Protein AF-A0A8K0MQB3-F1 (afdb_monomer)

Secondary structure (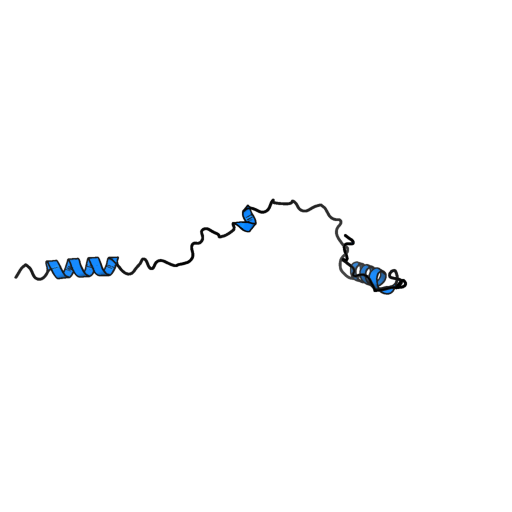DSSP, 8-state):
--STTHHHHHHHHHHHTSSS----SS-GGGTTHHHHHS--PPPP--PPPP-THHHHHHHHIIIIIS----SSSPPPTT----

Structure (mmCIF, N/CA/C/O backbone):
data_AF-A0A8K0MQB3-F1
#
_entry.id   AF-A0A8K0MQB3-F1
#
loop_
_atom_site.group_PDB
_atom_site.id
_atom_site.type_symbol
_atom_site.label_atom_id
_atom_site.label_alt_id
_atom_site.label_comp_id
_atom_site.label_asym_id
_atom_site.label_entity_id
_atom_site.label_seq_id
_atom_site.pdbx_PDB_ins_code
_atom_site.Cartn_x
_atom_site.Cartn_y
_atom_site.Cartn_z
_atom_site.occupancy
_atom_site.B_iso_or_equiv
_atom_site.auth_seq_id
_atom_site.auth_comp_id
_atom_site.auth_asym_id
_atom_site.auth_atom_id
_atom_site.pdbx_PDB_model_num
ATOM 1 N N 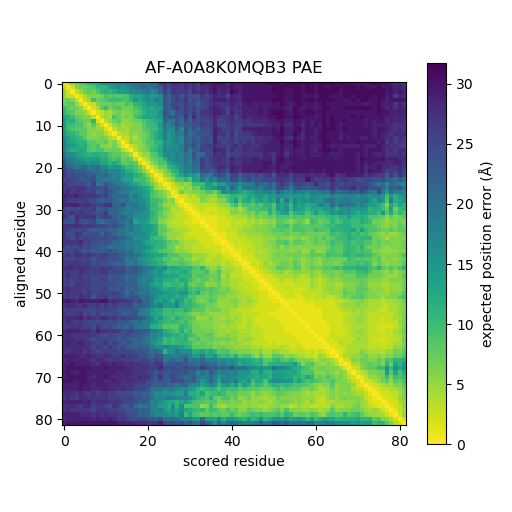. MET A 1 1 ? -15.403 22.205 77.502 1.00 54.50 1 MET A N 1
ATOM 2 C CA . MET A 1 1 ? -14.326 21.570 76.702 1.00 54.50 1 MET A CA 1
ATOM 3 C C . MET A 1 1 ? -14.864 20.581 75.647 1.00 54.50 1 MET A C 1
ATOM 5 O O . MET A 1 1 ? -14.189 19.606 75.352 1.00 54.50 1 MET A O 1
ATOM 9 N N . GLY A 1 2 ? -16.055 20.797 75.061 1.00 56.03 2 GLY A N 1
ATOM 10 C CA . GLY A 1 2 ? -16.696 19.800 74.177 1.00 56.03 2 GLY A CA 1
ATOM 11 C C . GLY A 1 2 ? -16.951 20.231 72.727 1.00 56.03 2 GLY A C 1
ATOM 12 O O . GLY A 1 2 ? -17.105 19.372 71.871 1.00 56.03 2 GLY A O 1
ATOM 13 N N . GLU A 1 3 ? -16.964 21.530 72.417 1.00 55.00 3 GLU A N 1
ATOM 14 C CA . GLU A 1 3 ? -17.512 22.005 71.131 1.00 55.00 3 GLU A CA 1
ATOM 15 C C . GLU A 1 3 ? -16.462 22.307 70.050 1.00 55.00 3 GLU A C 1
ATOM 17 O O . GLU A 1 3 ? -16.790 22.366 68.869 1.00 55.00 3 GLU A O 1
ATOM 22 N N . LEU A 1 4 ? -15.178 22.409 70.410 1.00 53.91 4 LEU A N 1
ATOM 23 C CA . LEU A 1 4 ? -14.105 22.724 69.451 1.00 53.91 4 LEU A CA 1
ATOM 24 C C . LEU A 1 4 ? -13.587 21.504 68.661 1.00 53.91 4 LEU A C 1
ATOM 26 O O . LEU A 1 4 ? -12.893 21.674 67.664 1.00 53.91 4 LEU A O 1
ATOM 30 N N . ASN A 1 5 ? -13.952 20.274 69.048 1.00 57.28 5 ASN A N 1
ATOM 31 C CA . ASN A 1 5 ? -13.455 19.046 68.403 1.00 57.28 5 ASN A CA 1
ATOM 32 C C . ASN A 1 5 ? -14.394 18.480 67.317 1.00 57.28 5 ASN A C 1
ATOM 34 O O . ASN A 1 5 ? -13.947 17.717 66.462 1.00 57.28 5 ASN A O 1
ATOM 38 N N . ALA A 1 6 ? -15.673 18.873 67.298 1.00 57.50 6 ALA A N 1
ATOM 39 C CA . ALA A 1 6 ? -16.655 18.379 66.322 1.00 57.50 6 ALA A CA 1
ATOM 40 C C . ALA A 1 6 ? -16.583 19.111 64.964 1.00 57.50 6 ALA A C 1
ATOM 42 O O . ALA A 1 6 ? -16.789 18.511 63.906 1.00 57.50 6 ALA A O 1
ATOM 43 N N . LEU A 1 7 ? -16.228 20.401 64.973 1.00 57.44 7 LEU A N 1
ATOM 44 C CA . LEU A 1 7 ? -16.061 21.203 63.754 1.00 57.44 7 LEU A CA 1
ATOM 45 C C . LEU A 1 7 ? -14.731 20.912 63.033 1.00 57.44 7 LEU A C 1
ATOM 47 O O . LEU A 1 7 ? -14.635 21.077 61.820 1.00 57.44 7 LEU A O 1
ATOM 51 N N . CYS A 1 8 ? -13.718 20.413 63.748 1.00 55.19 8 CYS A N 1
ATOM 52 C CA . CYS A 1 8 ? -12.428 20.020 63.170 1.00 55.19 8 CYS A CA 1
ATOM 53 C C . CYS A 1 8 ? -12.526 18.701 62.369 1.00 55.19 8 CYS A C 1
ATOM 55 O O . CYS A 1 8 ? -11.983 18.591 61.273 1.00 55.19 8 CYS A O 1
ATOM 57 N N . PHE A 1 9 ? -13.291 17.714 62.852 1.00 58.06 9 PHE A N 1
ATOM 58 C CA . PHE A 1 9 ? -13.457 16.427 62.157 1.00 58.06 9 PHE A CA 1
ATOM 59 C C . PHE A 1 9 ? -14.359 16.507 60.916 1.00 58.06 9 PHE A C 1
ATOM 61 O O . PHE A 1 9 ? -14.114 15.820 59.926 1.00 58.06 9 PHE A O 1
ATOM 68 N N . THR A 1 10 ? -15.386 17.359 60.935 1.00 60.19 10 THR A N 1
ATOM 69 C CA . THR A 1 10 ? -16.310 17.530 59.800 1.00 60.19 10 THR A CA 1
ATOM 70 C C . THR A 1 10 ? -15.688 18.336 58.659 1.00 60.19 10 THR A C 1
ATOM 72 O O . THR A 1 10 ? -15.856 17.974 57.496 1.00 60.19 10 THR A O 1
ATOM 75 N N . THR A 1 11 ? -14.904 19.374 58.962 1.00 60.53 11 THR A N 1
ATOM 76 C CA . THR A 1 11 ? -14.201 20.185 57.949 1.00 60.53 11 THR A CA 1
ATOM 77 C C . THR A 1 11 ? -13.095 19.406 57.233 1.00 60.53 11 THR A C 1
ATOM 79 O O . THR A 1 11 ? -12.979 19.498 56.010 1.00 60.53 11 THR A O 1
ATOM 82 N N . LEU A 1 12 ? -12.342 18.564 57.949 1.00 62.81 12 LEU A N 1
ATOM 83 C CA . LEU A 1 12 ? -11.336 17.682 57.344 1.00 62.81 12 LEU A CA 1
ATOM 84 C C . LEU A 1 12 ? -11.964 16.572 56.478 1.00 62.81 12 LEU A C 1
ATOM 86 O O . LEU A 1 12 ? -11.404 16.226 55.438 1.00 62.81 12 LEU A O 1
ATOM 90 N N . TYR A 1 13 ? -13.152 16.067 56.837 1.00 62.56 13 TYR A N 1
ATOM 91 C CA . TYR A 1 13 ? -13.887 15.083 56.026 1.00 62.56 13 TYR A CA 1
ATOM 92 C C . TYR A 1 13 ? -14.500 15.703 54.753 1.00 62.56 13 TYR A C 1
ATOM 94 O O . TYR A 1 13 ? -14.459 15.085 53.688 1.00 62.56 13 TYR A O 1
ATOM 102 N N . TYR A 1 14 ? -14.998 16.946 54.818 1.00 60.31 14 TYR A N 1
ATOM 103 C CA . TYR A 1 14 ? -15.536 17.670 53.654 1.00 60.31 14 TYR A CA 1
ATOM 104 C C . TYR A 1 14 ? -14.451 18.126 52.658 1.00 60.31 14 TYR A C 1
ATOM 106 O O . TYR A 1 14 ? -14.681 18.083 51.449 1.00 60.31 14 TYR A O 1
ATOM 114 N N . LEU A 1 15 ? -13.257 18.512 53.124 1.00 59.66 15 LEU A N 1
ATOM 115 C CA . LEU A 1 15 ? -12.137 18.897 52.249 1.00 59.66 15 LEU A CA 1
ATOM 116 C C . LEU A 1 15 ? -11.454 17.686 51.587 1.00 59.66 15 LEU A C 1
ATOM 118 O O . LEU A 1 15 ? -11.019 17.783 50.438 1.00 59.66 15 LEU A O 1
ATOM 122 N N . ALA A 1 16 ? -11.419 16.527 52.256 1.00 57.91 16 ALA A N 1
ATOM 123 C CA . ALA A 1 16 ? -10.939 15.272 51.667 1.00 57.91 16 ALA A CA 1
ATOM 124 C C . ALA A 1 16 ? -11.871 14.730 50.561 1.00 57.91 16 ALA A C 1
ATOM 126 O O . ALA A 1 16 ? -11.403 14.074 49.630 1.00 57.91 16 ALA A O 1
ATOM 127 N N . TYR A 1 17 ? -13.170 15.047 50.613 1.00 56.56 17 TYR A N 1
ATOM 128 C CA . TYR A 1 17 ? -14.156 14.659 49.592 1.00 56.56 17 TYR A CA 1
ATOM 129 C C . TYR A 1 17 ? -14.168 15.562 48.343 1.00 56.56 17 TYR A C 1
ATOM 131 O O . TYR A 1 17 ? -14.842 15.241 47.365 1.00 56.56 17 TYR A O 1
ATOM 139 N N . PHE A 1 18 ? -13.443 16.686 48.346 1.00 53.88 18 PHE A N 1
ATOM 140 C CA . PHE A 1 18 ? -13.554 17.708 47.296 1.00 53.88 18 PHE A CA 1
ATOM 141 C C . PHE A 1 18 ? -12.491 17.609 46.185 1.00 53.88 18 PHE A C 1
ATOM 143 O O . PHE A 1 18 ? -12.661 18.188 45.115 1.00 53.88 18 PHE A O 1
ATOM 150 N N . SER A 1 19 ? -11.397 16.867 46.389 1.00 55.62 19 SER A N 1
ATOM 151 C CA . SER A 1 19 ? -10.204 16.985 45.526 1.00 55.62 19 SER A CA 1
ATOM 152 C C . SER A 1 19 ? -9.999 15.857 44.495 1.00 55.62 19 SER A C 1
ATOM 154 O O . SER A 1 19 ? -9.069 15.916 43.694 1.00 55.62 19 SER A O 1
ATOM 156 N N . SER A 1 20 ? -10.847 14.822 44.449 1.00 57.19 20 SER A N 1
ATOM 157 C CA . SER A 1 20 ? -10.596 13.629 43.610 1.00 57.19 20 SER A CA 1
ATOM 158 C C . SER A 1 20 ? -11.508 13.457 42.387 1.00 57.19 20 SER A C 1
ATOM 160 O O . SER A 1 20 ? -11.549 12.377 41.803 1.00 57.19 20 SER A O 1
ATOM 162 N N . ALA A 1 21 ? -12.205 14.505 41.935 1.00 62.00 21 ALA A N 1
ATOM 163 C CA . ALA A 1 21 ? -13.047 14.428 40.734 1.00 62.00 21 ALA A CA 1
ATOM 164 C C . ALA A 1 21 ? -12.871 15.642 39.807 1.00 62.00 21 ALA A C 1
ATOM 166 O O . ALA A 1 21 ? -13.828 16.314 39.420 1.00 62.00 21 ALA A O 1
ATOM 167 N N . GLY A 1 22 ? -11.622 15.923 39.428 1.00 60.59 22 GLY A N 1
ATOM 168 C CA . GLY A 1 22 ? -11.311 16.861 38.352 1.00 60.59 22 GLY A CA 1
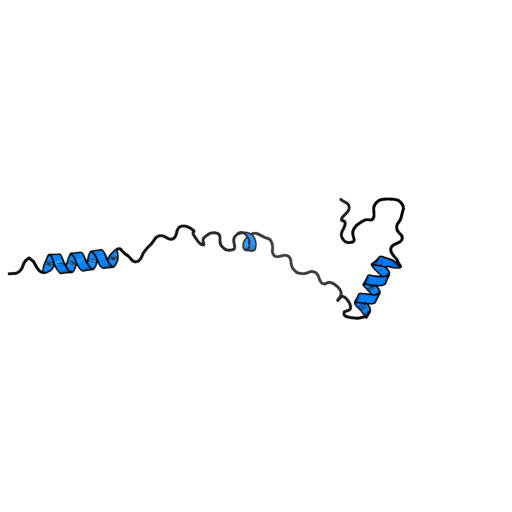ATOM 169 C C . GLY A 1 22 ? -11.964 16.412 37.042 1.00 60.59 22 GLY A C 1
ATOM 170 O O . GLY A 1 22 ? -11.602 15.393 36.456 1.00 60.59 22 GLY A O 1
ATOM 171 N N . LYS A 1 23 ? -12.961 17.173 36.593 1.00 66.69 23 LYS A N 1
ATOM 172 C CA . LYS A 1 23 ? -13.722 16.956 35.361 1.00 66.69 23 LYS A CA 1
ATOM 173 C C . LYS A 1 23 ? -12.796 17.102 34.151 1.00 66.69 23 LYS A C 1
ATOM 175 O O . LYS A 1 23 ? -12.512 18.208 33.704 1.00 66.69 23 LYS A O 1
ATOM 180 N N . VAL A 1 24 ? -12.317 15.982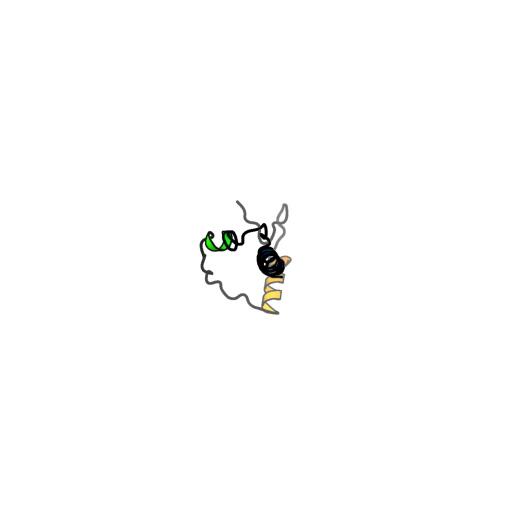 33.620 1.00 70.56 24 VAL A N 1
ATOM 181 C CA . VAL A 1 24 ? -11.491 15.954 32.406 1.00 70.56 24 VAL A CA 1
ATOM 182 C C . VAL A 1 24 ? -12.352 16.385 31.210 1.00 70.56 24 VAL A C 1
ATOM 184 O O . VAL A 1 24 ? -13.314 15.703 30.848 1.00 70.56 24 VAL A O 1
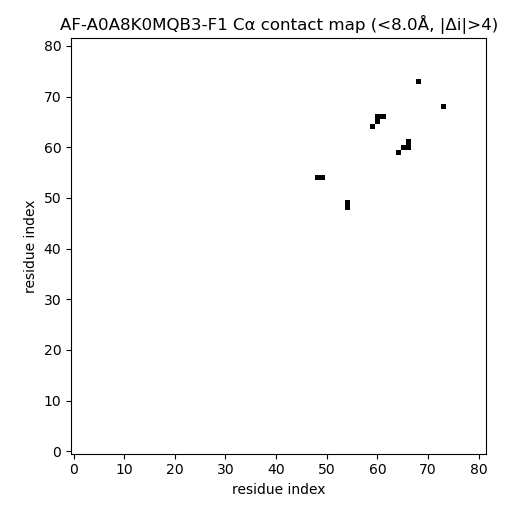ATOM 187 N N . HIS A 1 25 ? -12.051 17.542 30.606 1.00 70.25 25 HIS A N 1
ATOM 188 C CA . HIS A 1 25 ? -12.757 18.011 29.412 1.00 70.25 25 HIS A CA 1
ATOM 189 C C . HIS A 1 25 ? -12.241 17.275 28.171 1.00 70.25 25 HIS A C 1
ATOM 191 O O . HIS A 1 25 ? -11.095 17.430 27.761 1.00 70.25 25 HIS A O 1
ATOM 197 N 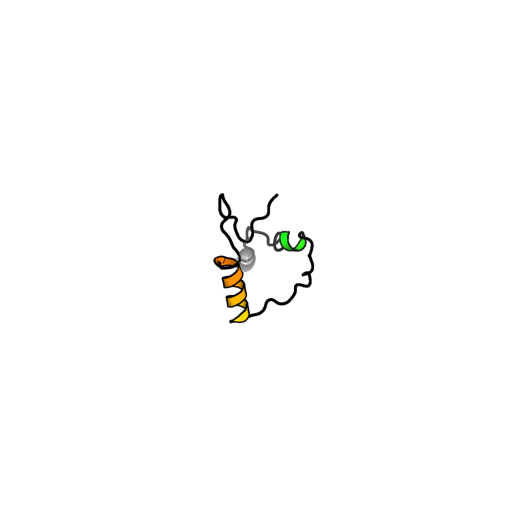N . GLY A 1 26 ? -13.121 16.459 27.590 1.00 75.62 26 GLY A N 1
ATOM 198 C CA . GLY A 1 26 ? -12.825 15.572 26.470 1.00 75.62 26 GLY A CA 1
ATOM 199 C C . GLY A 1 26 ? -13.405 14.191 26.739 1.00 75.62 26 GLY A C 1
ATOM 200 O O . GLY A 1 26 ? -12.729 13.309 27.255 1.00 75.62 26 GLY A O 1
ATOM 201 N N . SER A 1 27 ? -14.685 13.997 26.422 1.00 77.44 27 SER A N 1
ATOM 202 C CA . SER A 1 27 ? -15.329 12.703 26.632 1.00 77.44 27 SER A CA 1
ATOM 203 C C . SER A 1 27 ? -14.840 11.671 25.609 1.00 77.44 27 SER A C 1
ATOM 205 O O . SER A 1 27 ? -14.762 11.936 24.407 1.00 77.44 27 SER A O 1
ATOM 207 N N . LEU A 1 28 ? -14.597 10.442 26.074 1.00 80.56 28 LEU A N 1
ATOM 208 C CA . LEU A 1 28 ? -14.308 9.272 25.228 1.00 80.56 28 LEU A CA 1
ATOM 209 C C . LEU A 1 28 ? -15.500 8.848 24.349 1.00 80.56 28 LEU A C 1
ATOM 211 O O . LEU A 1 28 ? -15.391 7.912 23.564 1.00 80.56 28 LEU A O 1
ATOM 215 N N . ALA A 1 29 ? -16.627 9.559 24.426 1.00 82.19 29 ALA A N 1
ATOM 216 C CA . ALA A 1 29 ? -17.884 9.246 23.751 1.00 82.19 29 ALA A CA 1
ATOM 217 C C . ALA A 1 29 ? -17.780 9.153 22.216 1.00 82.19 29 ALA A C 1
ATOM 219 O O . ALA A 1 29 ? -18.656 8.587 21.570 1.00 82.19 29 ALA A O 1
ATOM 220 N N . ARG A 1 30 ? -16.725 9.713 21.607 1.00 83.12 30 ARG A N 1
ATOM 221 C CA . ARG A 1 30 ? -16.487 9.653 20.152 1.00 83.12 30 ARG A CA 1
ATOM 222 C C . ARG A 1 30 ? -15.428 8.629 19.737 1.00 83.12 30 ARG A C 1
ATOM 224 O O . ARG 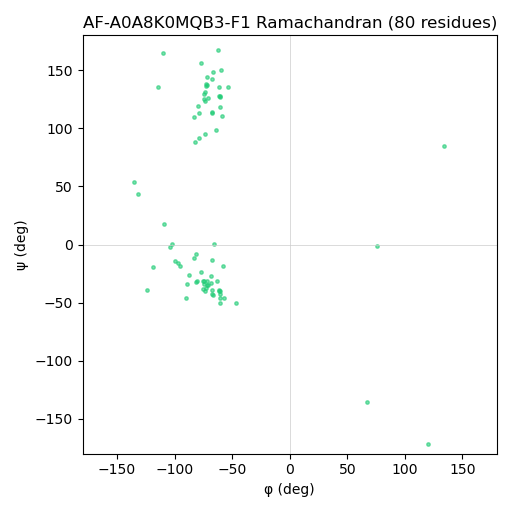A 1 30 ? -15.144 8.513 18.541 1.00 83.12 30 ARG A O 1
ATOM 231 N N . ALA A 1 31 ? -14.840 7.895 20.680 1.00 89.56 31 ALA A N 1
ATOM 232 C CA . ALA A 1 31 ? -13.841 6.88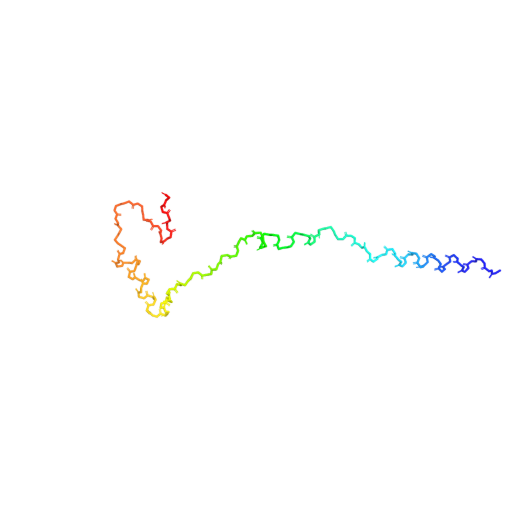1 20.374 1.00 89.56 31 ALA A CA 1
ATOM 233 C C . ALA A 1 31 ? -14.453 5.796 19.472 1.00 89.56 31 ALA A C 1
ATOM 235 O O . ALA A 1 31 ? -15.517 5.254 19.748 1.00 89.56 31 ALA A O 1
ATOM 236 N N . GLY A 1 32 ? -13.808 5.514 18.340 1.00 90.25 32 GLY A N 1
ATOM 237 C CA . GLY A 1 32 ? -14.251 4.466 17.416 1.00 90.25 32 GLY A CA 1
ATOM 238 C C . GLY A 1 32 ? -15.474 4.789 16.545 1.00 90.25 32 GLY A C 1
ATOM 239 O O . GLY A 1 32 ? -15.785 3.966 15.683 1.00 90.25 32 GLY A O 1
ATOM 240 N N . LYS A 1 33 ? -16.109 5.972 16.669 1.00 92.38 33 LYS A N 1
ATOM 241 C CA . LYS A 1 33 ? -17.321 6.358 15.903 1.00 92.38 33 LYS A CA 1
ATOM 242 C C . LYS A 1 33 ? -17.199 6.057 14.402 1.00 92.38 33 LYS A C 1
ATOM 244 O O . LYS A 1 33 ? -18.053 5.395 13.825 1.00 92.38 33 LYS A O 1
ATOM 249 N N . VAL A 1 34 ? -16.100 6.485 13.778 1.00 92.00 34 VAL A N 1
ATOM 250 C CA . VAL A 1 34 ? -15.875 6.326 12.326 1.00 92.00 34 VAL A CA 1
ATOM 251 C C . VAL A 1 34 ? -15.602 4.866 11.939 1.00 92.00 34 VAL A C 1
ATOM 253 O O . VAL A 1 34 ? -16.033 4.396 10.887 1.00 92.00 34 VAL A O 1
ATOM 256 N N . ARG A 1 35 ? -14.922 4.109 12.806 1.00 89.44 35 ARG A N 1
ATOM 257 C CA . ARG A 1 35 ? -14.601 2.699 12.547 1.00 89.44 35 ARG A CA 1
ATOM 258 C C . ARG A 1 35 ? -15.836 1.797 12.648 1.00 89.44 35 ARG A C 1
ATOM 260 O O . ARG A 1 35 ? -15.883 0.802 11.938 1.00 89.44 35 ARG A O 1
ATOM 267 N N . GLY A 1 36 ? -16.801 2.136 13.506 1.00 90.19 36 GLY A N 1
ATOM 268 C CA . GLY A 1 36 ? -18.084 1.430 13.608 1.00 90.19 36 GLY A CA 1
ATOM 269 C C . GLY A 1 36 ? -19.095 1.835 12.532 1.00 90.19 36 GLY A C 1
ATOM 270 O O . GLY A 1 36 ? -19.881 1.004 12.096 1.00 90.19 36 GLY A O 1
ATOM 271 N N . GLN A 1 37 ? -19.053 3.091 12.073 1.00 94.56 37 GLN A N 1
ATOM 272 C CA . GLN A 1 37 ? -19.957 3.589 11.032 1.00 94.56 37 GLN A CA 1
ATOM 273 C C . GLN A 1 37 ? -19.599 3.079 9.626 1.00 94.56 37 GLN A C 1
ATOM 275 O O . GLN A 1 37 ? -20.477 2.927 8.780 1.00 94.56 37 GLN A O 1
ATOM 280 N N . THR A 1 38 ? -18.314 2.848 9.344 1.00 94.12 38 THR A N 1
ATOM 281 C CA . THR A 1 38 ? -17.878 2.388 8.018 1.00 94.12 38 THR A CA 1
ATOM 282 C C . THR A 1 38 ? -18.233 0.911 7.805 1.00 94.12 38 THR A C 1
ATOM 284 O O . THR A 1 38 ? -17.912 0.080 8.658 1.00 94.12 38 THR A O 1
ATOM 287 N N . PRO A 1 39 ? -18.877 0.544 6.676 1.00 94.06 39 PRO A N 1
ATOM 288 C CA . PRO A 1 39 ? -19.241 -0.843 6.416 1.00 94.06 39 PRO A CA 1
ATOM 289 C C . PRO A 1 39 ? -17.987 -1.718 6.357 1.00 94.06 39 PRO A C 1
ATOM 291 O O . PRO A 1 39 ? -16.978 -1.367 5.734 1.00 94.06 39 PRO A O 1
ATOM 294 N N . LYS A 1 40 ? -18.039 -2.888 7.000 1.00 93.44 40 LYS A N 1
ATOM 295 C CA . LYS A 1 40 ? -16.905 -3.811 7.027 1.00 93.44 40 LYS A CA 1
ATOM 296 C C . LYS A 1 40 ? -16.818 -4.587 5.713 1.00 93.44 40 LYS A C 1
ATOM 298 O O . LYS A 1 40 ? -17.384 -5.664 5.574 1.00 93.44 40 LYS A O 1
ATOM 303 N N . VAL A 1 41 ? -16.057 -4.059 4.758 1.00 94.81 41 VAL A N 1
ATOM 304 C CA . VAL A 1 41 ? -15.794 -4.750 3.488 1.00 94.81 41 VAL A CA 1
ATOM 305 C C . VAL A 1 41 ? -14.815 -5.910 3.714 1.00 94.81 41 VAL A C 1
ATOM 307 O O . VAL A 1 41 ? -13.711 -5.718 4.240 1.00 94.81 41 VAL A O 1
ATOM 310 N N . ALA A 1 42 ? -15.221 -7.123 3.331 1.00 93.00 42 ALA A N 1
ATOM 311 C CA . ALA A 1 42 ? -14.361 -8.303 3.348 1.00 93.00 42 ALA A CA 1
ATOM 312 C C . ALA A 1 42 ? -13.226 -8.165 2.320 1.00 93.00 42 ALA A C 1
ATOM 314 O O . ALA A 1 42 ? -13.370 -7.532 1.273 1.00 93.00 42 ALA A O 1
ATOM 315 N N . LYS A 1 43 ? -12.064 -8.757 2.613 1.00 92.44 43 LYS A N 1
ATOM 316 C CA . LYS A 1 43 ? -10.958 -8.769 1.650 1.00 92.44 43 LYS A CA 1
ATOM 317 C C . LYS A 1 43 ? -11.329 -9.703 0.502 1.00 92.44 43 LYS A C 1
ATOM 319 O O . LYS A 1 43 ? -11.631 -10.862 0.737 1.00 92.44 43 LYS A O 1
ATOM 324 N N . GLN A 1 44 ? -11.265 -9.196 -0.723 1.00 92.19 44 GLN A N 1
ATOM 325 C CA . GLN A 1 44 ? -11.377 -10.027 -1.918 1.00 92.19 44 GLN A CA 1
ATOM 326 C C . GLN A 1 44 ? -10.158 -10.944 -2.046 1.00 92.19 44 GLN A C 1
ATOM 328 O O . GLN A 1 44 ? -9.024 -10.507 -1.800 1.00 92.19 44 GLN A O 1
ATOM 333 N N . ASP A 1 45 ? -10.385 -12.171 -2.511 1.00 89.50 45 ASP A N 1
ATOM 334 C CA . ASP A 1 45 ? -9.313 -13.101 -2.839 1.00 89.50 45 ASP A CA 1
ATOM 335 C C . ASP A 1 45 ? -8.520 -12.596 -4.045 1.00 89.50 45 ASP A C 1
ATOM 337 O O . ASP A 1 45 ? -9.010 -12.482 -5.169 1.00 89.50 45 ASP A O 1
ATOM 341 N N . LYS A 1 46 ? -7.251 -12.258 -3.801 1.00 91.50 46 LYS A N 1
ATOM 342 C CA . LYS A 1 46 ? -6.302 -11.816 -4.828 1.00 91.50 46 LYS A CA 1
ATOM 343 C C . LYS A 1 46 ? -5.191 -12.845 -4.947 1.00 91.50 46 LYS A C 1
ATOM 345 O O . LYS A 1 46 ? -4.625 -13.279 -3.944 1.00 91.50 46 LYS A O 1
ATOM 350 N N . LYS A 1 47 ? -4.826 -13.187 -6.186 1.00 92.50 47 LYS A N 1
ATOM 351 C CA . LYS A 1 47 ? -3.700 -14.090 -6.467 1.00 92.50 47 LYS A CA 1
ATOM 352 C C . LYS A 1 47 ? -2.433 -13.583 -5.770 1.00 92.50 47 LYS A C 1
ATOM 354 O O . LYS A 1 47 ? -2.118 -12.389 -5.812 1.00 92.50 47 LYS A O 1
ATOM 359 N N . LYS A 1 48 ? -1.692 -14.498 -5.138 1.00 91.06 48 LYS A N 1
ATOM 360 C CA . LYS A 1 48 ? -0.430 -14.170 -4.464 1.00 91.06 48 LYS A CA 1
ATOM 361 C C . LYS A 1 48 ? 0.551 -13.600 -5.488 1.00 91.06 48 LYS A C 1
ATOM 363 O O . LYS A 1 48 ? 0.806 -14.205 -6.526 1.00 91.06 48 LYS A O 1
ATOM 368 N N . LYS A 1 49 ? 1.119 -12.431 -5.190 1.00 91.12 49 LYS A N 1
ATOM 369 C CA . LYS A 1 49 ? 2.206 -11.874 -6.001 1.00 91.12 49 LYS A CA 1
ATOM 370 C C . LYS A 1 49 ? 3.477 -12.692 -5.746 1.00 91.12 49 LYS A C 1
ATOM 372 O O . LYS A 1 49 ? 3.754 -12.989 -4.578 1.00 91.12 49 LYS A O 1
ATOM 377 N N . PRO A 1 50 ? 4.262 -13.029 -6.787 1.00 94.62 50 PRO A N 1
ATOM 378 C CA . PRO A 1 50 ? 5.564 -13.647 -6.575 1.00 94.62 50 PRO A CA 1
ATOM 379 C C . PRO A 1 50 ? 6.440 -12.706 -5.742 1.00 94.62 50 PRO A C 1
ATOM 381 O O . PRO A 1 50 ? 6.280 -11.486 -5.810 1.00 94.62 50 PRO A O 1
ATOM 384 N N . ARG A 1 51 ? 7.356 -13.264 -4.948 1.00 93.81 51 ARG A N 1
ATOM 385 C CA . ARG A 1 51 ? 8.293 -12.510 -4.097 1.00 93.81 51 ARG A CA 1
ATOM 386 C C . ARG A 1 51 ? 9.729 -12.631 -4.626 1.00 93.81 51 ARG A C 1
ATOM 388 O O . ARG A 1 51 ? 10.022 -13.467 -5.477 1.00 93.81 51 ARG A O 1
ATOM 395 N N . GLY A 1 52 ? 10.623 -11.763 -4.153 1.00 96.25 52 GLY A N 1
ATOM 396 C CA . GLY A 1 52 ? 12.057 -11.826 -4.460 1.00 96.25 52 GLY A CA 1
ATOM 397 C C . GLY A 1 52 ? 12.403 -11.532 -5.925 1.00 96.25 52 GLY A C 1
ATOM 398 O O . GLY A 1 52 ? 11.895 -10.580 -6.525 1.00 96.25 52 GLY A O 1
ATOM 399 N N . ARG A 1 53 ? 13.292 -12.347 -6.505 1.00 96.94 53 ARG A N 1
ATOM 400 C CA . ARG A 1 53 ? 13.844 -12.140 -7.857 1.00 96.94 53 ARG A CA 1
ATOM 401 C C . ARG A 1 53 ? 12.771 -12.141 -8.947 1.00 96.94 53 ARG A C 1
ATOM 403 O O . ARG A 1 53 ? 12.809 -11.296 -9.839 1.00 96.94 53 ARG A O 1
ATOM 410 N N . ALA A 1 54 ? 11.781 -13.026 -8.840 1.00 95.50 54 ALA A N 1
ATOM 411 C CA . ALA A 1 54 ? 10.673 -13.095 -9.791 1.00 95.50 54 ALA A CA 1
ATOM 412 C C . ALA A 1 54 ? 9.847 -11.793 -9.811 1.00 95.50 54 ALA A C 1
ATOM 414 O O . ALA A 1 54 ? 9.492 -11.295 -10.880 1.00 95.50 54 ALA A O 1
ATOM 415 N N . HIS A 1 55 ? 9.613 -11.183 -8.643 1.00 96.00 55 HIS A N 1
ATOM 416 C CA . HIS A 1 55 ? 8.923 -9.893 -8.555 1.00 96.00 55 HIS A CA 1
ATOM 417 C C . HIS A 1 55 ? 9.737 -8.756 -9.177 1.00 96.00 55 HIS A C 1
ATOM 419 O O . HIS A 1 55 ? 9.189 -7.941 -9.918 1.00 96.00 55 HIS A O 1
ATOM 425 N N . LYS A 1 56 ? 11.052 -8.718 -8.913 1.00 96.50 56 LYS A N 1
ATOM 426 C CA . LYS A 1 56 ? 11.955 -7.711 -9.492 1.00 96.50 56 LYS A CA 1
ATOM 427 C C . LYS A 1 56 ? 11.974 -7.789 -11.023 1.00 96.50 56 LYS A C 1
ATOM 429 O O . LYS A 1 56 ? 11.854 -6.754 -11.673 1.00 96.50 56 LYS A O 1
ATOM 434 N N . ARG A 1 57 ? 12.013 -8.998 -11.602 1.00 96.00 57 ARG A N 1
ATOM 435 C CA . ARG A 1 57 ? 11.914 -9.197 -13.063 1.00 96.00 57 ARG A CA 1
ATOM 436 C C . ARG A 1 57 ? 10.594 -8.662 -13.621 1.00 96.00 57 ARG A C 1
ATOM 438 O O . ARG A 1 57 ? 10.592 -7.924 -14.599 1.00 96.00 57 ARG A O 1
ATOM 445 N N . MET A 1 58 ? 9.476 -8.974 -12.963 1.00 93.38 58 MET A N 1
ATOM 446 C CA . MET A 1 58 ? 8.156 -8.480 -13.369 1.00 93.38 58 MET A CA 1
ATOM 447 C C . MET A 1 58 ? 8.064 -6.945 -13.314 1.00 93.38 58 MET A C 1
ATOM 449 O O . MET A 1 58 ? 7.468 -6.335 -14.199 1.00 93.38 58 MET A O 1
ATOM 453 N N . GLN A 1 59 ? 8.656 -6.307 -12.298 1.00 93.69 59 GLN A N 1
ATOM 454 C CA . GLN A 1 59 ? 8.706 -4.845 -12.194 1.00 93.69 59 GLN A CA 1
ATOM 455 C C . GLN A 1 59 ? 9.581 -4.205 -13.277 1.00 93.69 59 GLN A C 1
ATOM 457 O O . GLN A 1 59 ? 9.167 -3.200 -13.849 1.00 93.69 59 GLN A O 1
ATOM 462 N N . TYR A 1 60 ? 10.754 -4.776 -13.564 1.00 95.25 60 TYR A N 1
ATOM 463 C CA . TYR A 1 60 ? 11.652 -4.283 -14.611 1.00 95.25 60 TYR A CA 1
ATOM 464 C C . TYR A 1 60 ? 10.975 -4.325 -15.982 1.00 95.25 60 TYR A C 1
ATOM 466 O O . TYR A 1 60 ? 10.880 -3.296 -16.652 1.00 95.25 60 TYR A O 1
ATOM 474 N N . ASN A 1 61 ? 10.396 -5.475 -16.339 1.00 93.75 61 ASN A N 1
ATOM 475 C CA . ASN A 1 61 ? 9.695 -5.635 -17.609 1.00 93.75 61 ASN A CA 1
ATOM 476 C C . ASN A 1 61 ? 8.561 -4.605 -17.746 1.00 93.75 61 ASN A C 1
ATOM 478 O O . ASN A 1 61 ? 8.492 -3.913 -18.754 1.00 93.75 61 ASN A O 1
ATOM 482 N N . ARG A 1 62 ? 7.738 -4.416 -16.701 1.00 90.69 62 ARG A N 1
ATOM 483 C CA . ARG A 1 62 ? 6.647 -3.421 -16.704 1.00 90.69 62 ARG A CA 1
ATOM 484 C C . ARG A 1 62 ? 7.117 -1.970 -16.821 1.00 90.69 62 ARG A C 1
ATOM 486 O O . ARG A 1 62 ? 6.368 -1.152 -17.336 1.00 90.69 62 ARG A O 1
ATOM 493 N N . ARG A 1 63 ? 8.295 -1.624 -16.290 1.00 90.38 63 ARG A N 1
ATOM 494 C CA . ARG A 1 63 ? 8.785 -0.234 -16.246 1.00 90.38 63 ARG A CA 1
ATOM 495 C C . ARG A 1 63 ? 9.581 0.174 -17.478 1.00 90.38 63 ARG A C 1
ATOM 497 O O . ARG A 1 63 ? 9.531 1.348 -17.829 1.00 90.38 63 ARG A O 1
ATOM 504 N N . PHE A 1 64 ? 10.321 -0.761 -18.070 1.00 87.12 64 PHE A N 1
ATOM 505 C CA . PHE A 1 64 ? 11.337 -0.440 -19.075 1.00 87.12 64 PHE A CA 1
ATOM 506 C C . PHE A 1 64 ? 11.140 -1.170 -20.401 1.00 87.12 64 PHE A C 1
ATOM 508 O O . PHE A 1 64 ? 11.347 -0.567 -21.442 1.00 87.12 64 PHE A O 1
ATOM 515 N N . VAL A 1 65 ? 10.730 -2.442 -20.378 1.00 87.94 65 VAL A N 1
ATOM 516 C CA . VAL A 1 65 ? 10.647 -3.260 -21.602 1.00 87.94 65 VAL A CA 1
ATOM 517 C C . VAL A 1 65 ? 9.275 -3.141 -22.265 1.00 87.94 65 VAL A C 1
ATOM 519 O O . VAL A 1 65 ? 9.177 -2.957 -23.468 1.00 87.94 65 VAL A O 1
ATOM 522 N N . THR A 1 66 ? 8.200 -3.241 -21.484 1.00 85.88 66 THR A N 1
ATOM 523 C CA . THR A 1 66 ? 6.819 -3.215 -21.993 1.00 85.88 66 THR A CA 1
ATOM 524 C C . THR A 1 66 ? 6.262 -1.794 -22.105 1.00 85.88 66 THR A C 1
ATOM 526 O O . THR A 1 66 ? 5.363 -1.546 -22.901 1.00 85.88 66 THR A O 1
ATOM 529 N N . ALA A 1 67 ? 6.766 -0.851 -21.306 1.00 75.94 67 ALA A N 1
ATOM 530 C CA . ALA A 1 67 ? 6.300 0.531 -21.324 1.00 75.94 67 ALA A CA 1
ATOM 531 C C . ALA A 1 67 ? 6.977 1.316 -22.457 1.00 75.94 67 ALA A C 1
ATOM 533 O O . ALA A 1 67 ? 8.008 1.952 -22.243 1.00 75.94 67 ALA A O 1
ATOM 534 N N . VAL A 1 68 ? 6.382 1.296 -23.650 1.00 73.69 68 VAL A N 1
ATOM 535 C CA . VAL A 1 68 ? 6.733 2.231 -24.727 1.00 73.69 68 VAL A CA 1
ATOM 536 C C . VAL A 1 68 ? 6.141 3.597 -24.375 1.00 73.69 68 VAL A C 1
ATOM 538 O O . VAL A 1 68 ? 4.949 3.708 -24.082 1.00 73.69 68 VAL A O 1
ATOM 541 N N . VAL A 1 69 ? 6.970 4.643 -24.346 1.00 72.94 69 VAL A N 1
ATOM 542 C CA . VAL A 1 69 ? 6.491 6.016 -24.137 1.00 72.94 69 VAL A CA 1
ATOM 543 C C . VAL A 1 69 ? 5.809 6.455 -25.431 1.00 72.94 69 VAL A C 1
ATOM 545 O O . VAL A 1 69 ? 6.474 6.865 -26.375 1.00 72.94 69 VAL A O 1
ATOM 548 N N . GLY A 1 70 ? 4.487 6.296 -25.503 1.00 73.81 70 GLY A N 1
ATOM 549 C CA . GLY A 1 70 ? 3.689 6.878 -26.581 1.00 73.81 70 GLY A CA 1
ATOM 550 C C . GLY A 1 70 ? 3.773 8.408 -26.576 1.00 73.81 70 GLY A C 1
ATOM 551 O O . GLY A 1 70 ? 4.239 9.014 -25.609 1.00 73.81 70 GLY A O 1
ATOM 552 N N . PHE A 1 71 ? 3.303 9.046 -27.648 1.00 71.38 71 PHE A N 1
ATOM 553 C CA . PHE A 1 71 ? 3.241 10.506 -27.715 1.00 71.38 71 PHE A CA 1
ATOM 554 C C . PHE A 1 71 ? 2.319 11.067 -26.618 1.00 71.38 71 PHE A C 1
ATOM 556 O O . PHE A 1 71 ? 1.171 10.646 -26.480 1.00 71.38 71 PHE A O 1
ATOM 563 N N . GLY A 1 72 ? 2.829 12.020 -25.832 1.00 79.00 72 GLY A N 1
ATOM 564 C CA . GLY A 1 72 ? 2.097 12.684 -24.749 1.00 79.00 72 GLY A CA 1
ATOM 565 C C . GLY A 1 72 ? 2.730 12.515 -23.362 1.00 79.00 72 GLY A C 1
ATOM 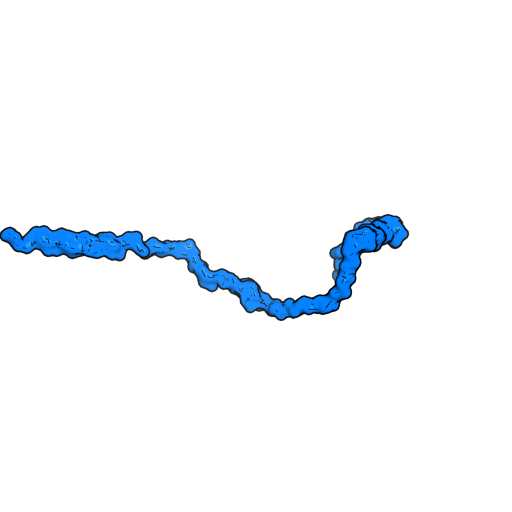566 O O . GLY A 1 72 ? 3.851 12.035 -23.203 1.00 79.00 72 GLY A O 1
ATOM 567 N N . LYS A 1 73 ? 2.017 12.960 -22.319 1.00 79.31 73 LYS A N 1
ATOM 568 C CA . LYS A 1 73 ? 2.499 12.899 -20.928 1.00 79.31 73 LYS A CA 1
ATOM 569 C C . LYS A 1 73 ? 2.450 11.460 -20.404 1.00 79.31 73 LYS A C 1
ATOM 571 O O . LYS A 1 73 ? 1.414 10.801 -20.476 1.00 79.31 73 LYS A O 1
ATOM 576 N N . LYS A 1 74 ? 3.548 10.993 -19.804 1.00 79.06 74 LYS A N 1
ATOM 577 C CA . LYS A 1 74 ? 3.644 9.647 -19.217 1.00 79.06 74 LYS A CA 1
ATOM 578 C C . LYS A 1 74 ? 2.604 9.457 -18.105 1.00 79.06 74 LYS A C 1
ATOM 580 O O . LYS A 1 74 ? 2.651 10.141 -17.083 1.00 79.06 74 LYS A O 1
ATOM 585 N N . ARG A 1 75 ? 1.684 8.503 -18.285 1.00 82.88 75 ARG A N 1
ATOM 586 C CA . ARG A 1 75 ? 0.696 8.123 -17.261 1.00 82.88 75 ARG A CA 1
ATOM 587 C C . ARG A 1 75 ? 1.358 7.363 -16.108 1.00 82.88 75 ARG A C 1
ATOM 589 O O . ARG A 1 75 ? 2.300 6.593 -16.299 1.00 82.88 75 ARG A O 1
ATOM 596 N N . GLY A 1 76 ? 0.854 7.597 -14.897 1.00 85.50 76 GLY A N 1
ATOM 597 C CA . GLY A 1 76 ? 1.317 6.929 -13.682 1.00 85.50 76 GLY A CA 1
ATOM 598 C C . GLY A 1 76 ? 0.780 5.495 -13.551 1.00 85.50 76 GLY A C 1
ATOM 599 O O . GLY A 1 76 ? -0.281 5.181 -14.084 1.00 85.50 76 GLY A O 1
ATOM 600 N N . PRO A 1 77 ? 1.463 4.619 -12.792 1.00 87.19 77 PRO A N 1
ATOM 601 C CA . PRO A 1 77 ? 1.117 3.196 -12.669 1.00 87.19 77 PRO A CA 1
ATOM 602 C C . PRO A 1 77 ? -0.206 2.909 -11.939 1.00 87.19 77 PRO A C 1
ATOM 604 O O . PRO A 1 77 ? -0.677 1.777 -11.967 1.00 87.19 77 PRO A O 1
ATOM 607 N N . ASN A 1 78 ? -0.781 3.900 -11.259 1.00 89.81 78 ASN A N 1
ATOM 608 C CA . ASN A 1 78 ? -2.077 3.811 -10.587 1.00 89.81 78 ASN A CA 1
ATOM 609 C C . ASN A 1 78 ? -2.944 5.023 -10.960 1.00 89.81 78 ASN A C 1
ATOM 611 O O . ASN A 1 78 ? -3.517 5.679 -10.096 1.00 89.81 78 ASN A O 1
ATOM 615 N N . SER A 1 79 ? -2.937 5.386 -12.245 1.00 88.38 79 SER A N 1
ATOM 616 C CA . SER A 1 79 ? -3.811 6.424 -12.786 1.00 88.38 79 SER A CA 1
ATOM 617 C C . SER A 1 79 ? -5.166 5.794 -13.095 1.00 88.38 79 SER A C 1
ATOM 619 O O . SER A 1 79 ? -5.262 4.997 -14.022 1.00 88.38 79 SER A O 1
ATOM 621 N N . SER A 1 80 ? -6.202 6.133 -12.331 1.00 86.50 80 SER A N 1
ATOM 622 C CA . SER A 1 80 ? -7.582 5.859 -12.733 1.00 86.50 80 SER A CA 1
ATOM 623 C C . SER A 1 80 ? -8.011 6.929 -13.732 1.00 86.50 80 SER A C 1
ATOM 625 O O . SER A 1 80 ? -7.992 8.115 -13.395 1.00 86.50 80 SER A O 1
ATOM 627 N N . GLU A 1 81 ? -8.363 6.534 -14.952 1.00 76.50 81 GLU A N 1
ATOM 628 C CA . GLU A 1 81 ? -9.167 7.404 -15.811 1.00 76.50 81 GLU A CA 1
ATOM 629 C C . GLU A 1 81 ? -10.592 7.427 -15.250 1.00 76.50 81 GLU A C 1
ATOM 631 O O . GLU A 1 81 ? -11.076 6.414 -14.741 1.00 76.50 81 GLU A O 1
ATOM 636 N N . LYS A 1 82 ? -11.173 8.625 -15.200 1.00 58.53 82 LYS A N 1
ATOM 637 C CA . LYS A 1 82 ? -12.508 8.860 -14.659 1.00 58.53 82 LYS A CA 1
ATOM 638 C C . LYS A 1 82 ? -13.540 8.628 -15.749 1.00 58.53 82 LYS A C 1
ATOM 640 O O . LYS A 1 82 ? -13.241 9.045 -16.889 1.00 58.53 82 LYS A O 1
#

Foldseek 3Di:
DPDPPPVVVVVVVVVVVPPPCDPDPDDCVCPCVVVVPDDDDDDDDDPDDDDDPVNVVVVCCVPPVVDDPDPDDDDDPPDDDD

Nearest PDB structures (foldseek):
  4v6w-assembly1_Ae  TM=8.677E-01  e=4.446E-05  Drosophila melanogaster
  8p03-assembly1_i  TM=8.140E-01  e=3.567E-05  Oryctolagus cuniculus
  3jan-assembly1_Se  TM=8.839E-01  e=1.439E-04  Oryctolagus cuniculus
  6zj3-assembly1_Se  TM=8.031E-01  e=2.787E-04  Euglena gracilis
  5jus-assembly1_BC  TM=7.314E-01  e=4.024E-04  Saccharomyces cerevisiae

InterPro domains:
  IPR006846 Small ribosomal subunit protein eS30 [PF04758] (23-79)

Organism: NCBI:txid2594499

pLDDT: mean 78.94, std 14.86, range [53.88, 96.94]

Radius of gyration: 34.58 Å; Cα contacts (8 Å, |Δi|>4): 7; chains: 1; bounding box: 34×37×104 Å

Sequence (82 aa):
MGELNALCFTTLYYLAYFSSAGKVHGSLARAGKVRGQTPKVAKQDKKKKPRGRAHKRMQYNRRFVTAVVGFGKKRGPNSSEK

Mean predicted aligned error: 15.33 Å

Solvent-accessible surface area (backbone atoms only — not comparable to full-atom values): 5787 Å² total; per-residue (Å²): 143,75,73,77,63,61,59,54,58,52,52,55,54,56,57,68,70,66,74,85,72,80,81,74,89,74,75,73,88,63,69,61,52,68,70,71,70,48,79,86,78,76,84,76,93,69,84,82,75,68,66,69,70,64,35,52,52,55,50,47,40,58,65,63,71,68,47,73,86,62,96,73,83,85,78,60,100,83,64,77,84,130